Protein AF-C0L0A2-F1 (afdb_monomer)

Nearest PDB structures (foldseek):
  7vp2-assembly1_B  TM=8.878E-01  e=8.340E-06  Arabidopsis thaliana
  7vp4-assembly3_J  TM=8.904E-01  e=1.984E-05  Arabidopsis thaliana
  5zkt-assembly1_A  TM=9.423E-01  e=3.535E-05  Oryza sativa Japonica Group
  7vp4-assembly1_B  TM=8.995E-01  e=2.464E-05  Arabidopsis thaliana
  7vp5-assembly1_B  TM=8.949E-01  e=2.292E-05  Arabidopsis thaliana

Mean predicted aligned error: 14.83 Å

pLDDT: mean 79.01, std 21.19, range [39.06, 97.56]

Radius of gyration: 29.56 Å; Cα contacts (8 Å, |Δi|>4): 18; chains: 1; bounding box: 57×44×80 Å

Organism: NCBI:txid90646

Structure (mmCIF, N/CA/C/O backbone):
data_AF-C0L0A2-F1
#
_entry.id   AF-C0L0A2-F1
#
loop_
_atom_site.group_PDB
_atom_site.id
_atom_site.type_symbol
_atom_site.label_atom_id
_atom_site.label_alt_id
_atom_site.label_comp_id
_atom_site.label_asym_id
_atom_site.label_entity_id
_atom_site.label_seq_id
_atom_site.pdbx_PDB_ins_code
_atom_site.Cartn_x
_atom_site.Cartn_y
_atom_site.Cartn_z
_atom_site.occupancy
_atom_site.B_iso_or_equiv
_atom_site.auth_seq_id
_atom_site.auth_comp_id
_atom_site.auth_asym_id
_atom_site.auth_atom_id
_atom_site.pdbx_PDB_model_num
ATOM 1 N N . ILE A 1 1 ? 8.213 -11.785 10.032 1.00 92.75 1 ILE A N 1
ATOM 2 C CA . ILE A 1 1 ? 8.263 -10.779 11.112 1.00 92.75 1 ILE A CA 1
ATOM 3 C C . ILE A 1 1 ? 7.788 -11.435 12.393 1.00 92.75 1 ILE A C 1
ATOM 5 O O . ILE A 1 1 ? 6.900 -12.272 12.315 1.00 92.75 1 ILE A O 1
ATOM 9 N N . TYR A 1 2 ? 8.371 -11.097 13.535 1.00 95.69 2 TYR A N 1
ATOM 10 C CA . TYR A 1 2 ? 7.834 -11.521 14.826 1.00 95.69 2 TYR A CA 1
ATOM 11 C C . TYR A 1 2 ? 6.870 -10.443 15.312 1.00 95.69 2 TYR A C 1
ATOM 13 O O . TYR A 1 2 ? 7.228 -9.267 15.327 1.00 95.69 2 TYR A O 1
ATOM 21 N N . THR A 1 3 ? 5.640 -10.827 15.636 1.00 96.56 3 THR A N 1
ATOM 22 C CA . THR A 1 3 ? 4.656 -9.944 16.269 1.00 96.56 3 THR A CA 1
ATOM 23 C C . THR A 1 3 ? 4.290 -10.506 17.640 1.00 96.56 3 THR A C 1
ATOM 25 O O . THR A 1 3 ? 4.621 -11.651 17.952 1.00 96.56 3 THR A O 1
ATOM 28 N N . SER A 1 4 ? 3.569 -9.736 18.458 1.00 96.00 4 SER A N 1
ATOM 29 C CA . SER A 1 4 ? 2.995 -10.239 19.718 1.00 96.00 4 SER A CA 1
ATOM 30 C C . SER A 1 4 ? 2.055 -11.438 19.520 1.00 96.00 4 SER A C 1
ATOM 32 O O . SER A 1 4 ? 1.764 -12.149 20.472 1.00 96.00 4 SER A O 1
ATOM 34 N N . GLN A 1 5 ? 1.618 -11.688 18.281 1.00 95.69 5 GLN A N 1
ATOM 35 C CA . GLN A 1 5 ? 0.777 -12.813 17.868 1.00 95.69 5 GLN A CA 1
ATOM 36 C C . GLN A 1 5 ? 1.588 -13.934 17.179 1.00 95.69 5 GLN A C 1
ATOM 38 O O . GLN A 1 5 ? 1.020 -14.741 16.444 1.00 95.69 5 GLN A O 1
ATOM 43 N N . GLY A 1 6 ? 2.915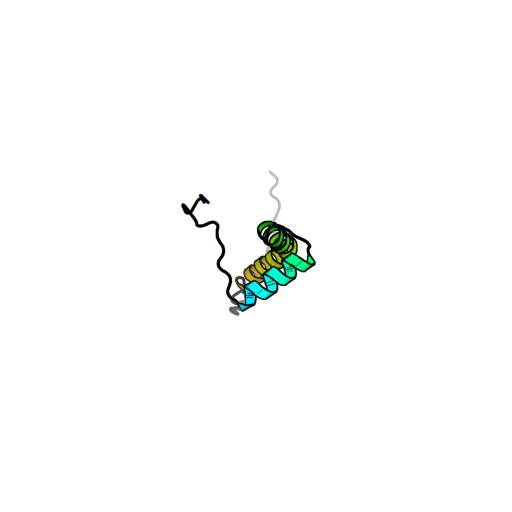 -13.958 17.353 1.00 96.69 6 GLY A N 1
ATOM 44 C CA . GLY A 1 6 ? 3.822 -14.972 16.804 1.00 96.69 6 GLY A CA 1
ATOM 45 C C . GLY A 1 6 ? 4.478 -14.611 15.458 1.00 96.69 6 GLY A C 1
ATOM 46 O O . GLY A 1 6 ? 4.383 -13.475 14.980 1.00 96.69 6 GLY A O 1
ATOM 47 N N . PRO A 1 7 ? 5.204 -15.559 14.831 1.00 97.38 7 PRO A N 1
ATOM 48 C CA . PRO A 1 7 ? 5.844 -15.350 13.534 1.00 97.38 7 PRO A CA 1
ATOM 49 C C . PRO A 1 7 ? 4.816 -15.163 12.406 1.00 97.38 7 PRO A C 1
ATOM 51 O O . PRO A 1 7 ? 3.860 -15.921 12.276 1.00 97.38 7 PRO A O 1
ATOM 54 N N . ARG A 1 8 ? 5.032 -14.168 11.544 1.00 96.94 8 ARG A N 1
ATOM 55 C CA . ARG A 1 8 ? 4.221 -13.883 10.349 1.00 96.94 8 ARG A CA 1
ATOM 56 C C . ARG A 1 8 ? 5.090 -13.795 9.099 1.00 96.94 8 ARG A C 1
ATOM 58 O O . ARG A 1 8 ? 6.219 -13.301 9.165 1.00 96.94 8 ARG A O 1
ATOM 65 N N . ASP A 1 9 ? 4.566 -14.207 7.949 1.00 95.75 9 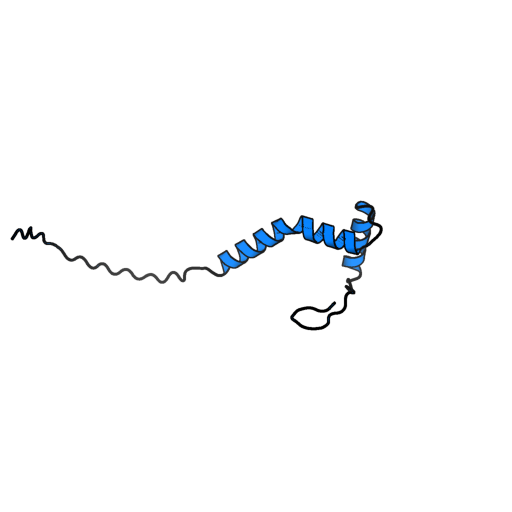ASP A N 1
ATOM 66 C CA . ASP A 1 9 ? 5.210 -13.943 6.658 1.00 95.75 9 ASP A CA 1
ATOM 67 C C . ASP A 1 9 ? 5.247 -12.427 6.387 1.00 95.75 9 ASP A C 1
ATOM 69 O O . ASP A 1 9 ? 4.368 -11.672 6.796 1.00 95.75 9 ASP A O 1
ATOM 73 N N . ARG A 1 10 ? 6.316 -11.973 5.738 1.00 94.81 10 ARG A N 1
ATOM 74 C CA . ARG A 1 10 ? 6.518 -10.577 5.336 1.00 94.81 10 ARG A CA 1
ATOM 75 C C . ARG A 1 10 ? 5.928 -10.277 3.961 1.00 94.81 10 ARG A C 1
ATOM 77 O O . ARG A 1 10 ? 5.814 -9.112 3.597 1.00 94.81 10 A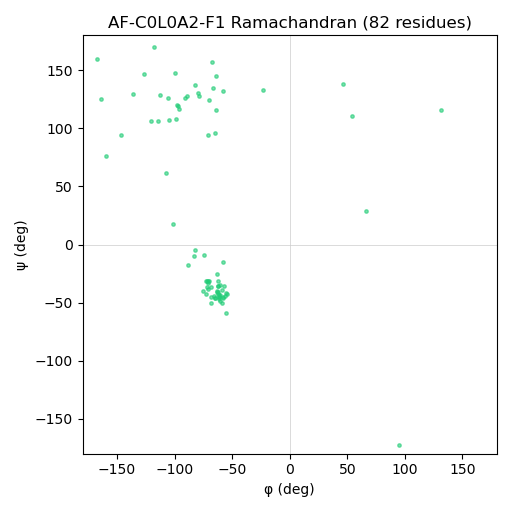RG A O 1
ATOM 84 N N . ARG A 1 11 ? 5.646 -11.308 3.165 1.00 94.25 11 ARG A N 1
ATOM 85 C CA . ARG A 1 11 ? 5.159 -11.163 1.795 1.00 94.25 11 ARG A CA 1
ATOM 86 C C . ARG A 1 11 ? 3.659 -10.917 1.803 1.00 94.25 11 ARG A C 1
ATOM 88 O O . ARG A 1 11 ? 2.909 -11.584 2.507 1.00 94.25 11 ARG A O 1
ATOM 95 N N . VAL A 1 12 ? 3.228 -9.987 0.963 1.00 94.12 12 VAL A N 1
ATOM 96 C CA . VAL A 1 12 ? 1.813 -9.731 0.704 1.00 94.12 12 VAL A CA 1
ATOM 97 C C . VAL A 1 12 ? 1.491 -10.295 -0.673 1.00 94.12 12 VAL A C 1
ATOM 99 O O . VAL A 1 12 ? 2.173 -9.982 -1.648 1.00 94.12 12 VAL A O 1
ATOM 102 N N . ARG A 1 13 ? 0.474 -11.157 -0.755 1.00 96.38 13 ARG A N 1
ATOM 103 C CA . ARG A 1 13 ? -0.035 -11.689 -2.026 1.00 96.38 13 ARG A CA 1
ATOM 104 C C . ARG A 1 13 ? -1.242 -10.853 -2.429 1.00 96.38 13 ARG A C 1
ATOM 106 O O . ARG A 1 13 ? -2.218 -10.792 -1.688 1.00 96.38 13 ARG A O 1
ATOM 113 N N . LEU A 1 14 ? -1.154 -10.199 -3.580 1.00 96.12 14 LEU A N 1
ATOM 114 C CA . LEU A 1 14 ? -2.230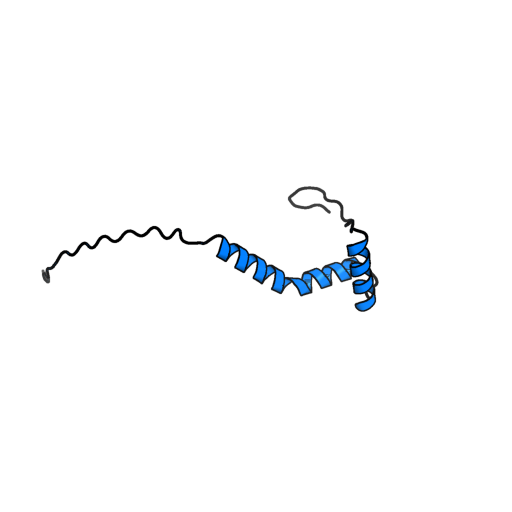 -9.378 -4.129 1.00 96.12 14 LEU A CA 1
ATOM 115 C C . LEU A 1 14 ? -2.991 -10.170 -5.193 1.00 96.12 14 LEU A C 1
ATOM 117 O O . LEU A 1 14 ? -2.404 -10.989 -5.902 1.00 96.12 14 LEU A O 1
ATOM 121 N N . SER A 1 15 ? -4.293 -9.913 -5.323 1.00 97.44 15 SER A N 1
ATOM 122 C CA . SER A 1 15 ? -5.050 -10.396 -6.478 1.00 97.44 15 SER A CA 1
ATOM 123 C C . SER A 1 15 ? -4.576 -9.684 -7.745 1.00 97.44 15 SER A C 1
ATOM 125 O O . SER A 1 15 ? -4.055 -8.571 -7.678 1.00 97.44 15 SER A O 1
ATOM 127 N N . ILE A 1 16 ? -4.789 -10.294 -8.911 1.00 96.31 16 ILE A N 1
ATOM 128 C CA . ILE A 1 16 ? -4.319 -9.742 -10.190 1.00 96.31 16 ILE A CA 1
ATOM 129 C C . ILE A 1 16 ? -4.805 -8.305 -10.440 1.00 96.31 16 ILE A C 1
ATOM 131 O O . ILE A 1 16 ? -4.030 -7.443 -10.851 1.00 96.31 16 ILE A O 1
ATOM 135 N N . GLY A 1 17 ? -6.074 -8.018 -10.133 1.00 97.56 17 GLY A N 1
ATOM 136 C CA . GLY A 1 17 ? -6.654 -6.688 -10.327 1.00 97.56 17 GLY A CA 1
ATOM 137 C C . GLY A 1 17 ? -6.075 -5.639 -9.377 1.00 97.56 17 GLY A C 1
ATOM 138 O O . GLY A 1 17 ? -5.871 -4.495 -9.776 1.00 97.56 17 GLY A O 1
ATOM 139 N N . ILE A 1 18 ? -5.775 -6.027 -8.135 1.00 96.31 18 ILE A N 1
ATOM 140 C CA . ILE A 1 18 ? -5.163 -5.129 -7.148 1.00 96.31 18 ILE A CA 1
ATOM 141 C C . ILE A 1 18 ? -3.683 -4.922 -7.468 1.00 96.31 18 ILE A C 1
ATOM 143 O O . ILE A 1 18 ? -3.203 -3.798 -7.380 1.00 96.31 18 ILE A O 1
ATOM 147 N N . ALA A 1 19 ? -2.978 -5.978 -7.881 1.00 96.31 19 ALA A N 1
ATOM 148 C CA . ALA A 1 19 ? -1.576 -5.908 -8.266 1.00 96.31 19 ALA A CA 1
ATOM 149 C C . ALA A 1 19 ? -1.357 -4.879 -9.382 1.00 96.31 19 ALA A C 1
ATOM 151 O O . ALA A 1 19 ? -0.459 -4.057 -9.255 1.00 96.31 19 ALA A O 1
ATOM 152 N N . ARG A 1 20 ? -2.219 -4.858 -10.411 1.00 96.81 20 ARG A N 1
ATOM 153 C CA . ARG A 1 20 ? -2.161 -3.851 -11.485 1.00 96.81 20 ARG A CA 1
ATOM 154 C C . ARG A 1 20 ? -2.222 -2.428 -10.928 1.00 96.81 20 ARG A C 1
ATOM 156 O O . ARG A 1 20 ? -1.255 -1.693 -11.046 1.00 96.81 20 ARG A O 1
ATOM 163 N N . LYS A 1 21 ? -3.298 -2.096 -10.205 1.00 96.62 21 LYS A N 1
ATOM 164 C CA . LYS A 1 21 ? -3.478 -0.764 -9.596 1.00 96.62 21 LYS A CA 1
ATOM 165 C C . LYS A 1 21 ? -2.327 -0.382 -8.659 1.00 96.62 21 LYS A C 1
ATOM 167 O O . LYS A 1 21 ? -1.967 0.785 -8.562 1.00 96.62 21 LYS A O 1
ATOM 172 N N . PHE A 1 22 ? -1.778 -1.361 -7.941 1.00 96.38 22 PHE A N 1
ATOM 173 C CA . PHE A 1 22 ? -0.663 -1.154 -7.027 1.00 96.38 22 PHE A CA 1
ATOM 174 C C . PHE A 1 22 ? 0.639 -0.812 -7.763 1.00 96.38 22 PHE A C 1
ATOM 176 O O . PHE A 1 22 ? 1.335 0.113 -7.349 1.00 96.38 22 PHE A O 1
ATOM 183 N N . PHE A 1 23 ? 0.967 -1.531 -8.840 1.00 95.56 23 PHE A N 1
ATOM 184 C CA . PHE A 1 23 ? 2.170 -1.256 -9.627 1.00 95.56 23 PHE A CA 1
ATOM 185 C C . PHE A 1 23 ? 2.041 0.029 -10.447 1.00 95.56 23 PHE A C 1
ATOM 187 O O . PHE A 1 23 ? 3.001 0.792 -10.482 1.00 95.56 23 PHE A O 1
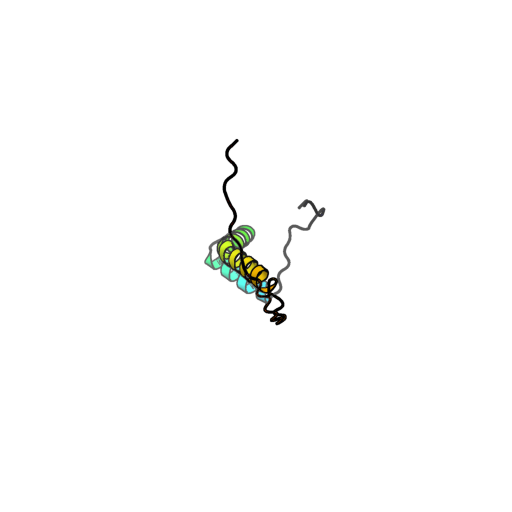ATOM 194 N N . ASP A 1 24 ? 0.853 0.332 -10.979 1.00 96.56 24 ASP A N 1
ATOM 195 C CA . ASP A 1 24 ? 0.583 1.619 -11.632 1.00 96.56 24 ASP A CA 1
ATOM 196 C C . ASP A 1 24 ? 0.844 2.777 -10.649 1.00 96.56 24 ASP A C 1
ATOM 198 O O . ASP A 1 24 ? 1.546 3.737 -10.958 1.00 96.56 24 ASP A O 1
ATOM 202 N N . LEU A 1 25 ? 0.355 2.656 -9.407 1.00 95.69 25 LEU A N 1
ATOM 203 C CA . LEU A 1 25 ? 0.623 3.638 -8.354 1.00 95.69 25 LEU A CA 1
ATOM 204 C C . LEU A 1 25 ? 2.118 3.726 -8.006 1.00 95.69 25 LEU A C 1
ATOM 206 O O . LEU A 1 25 ? 2.626 4.819 -7.759 1.00 95.69 25 LEU A O 1
ATOM 210 N N . GLN A 1 26 ? 2.826 2.595 -7.958 1.00 96.19 26 GLN A N 1
ATOM 211 C CA . GLN A 1 26 ? 4.267 2.577 -7.702 1.00 96.19 26 GLN A CA 1
ATOM 212 C C . GLN A 1 26 ? 5.039 3.353 -8.781 1.00 96.19 26 GLN A C 1
ATOM 214 O O . GLN A 1 26 ? 5.927 4.135 -8.435 1.00 96.19 26 GLN A O 1
ATOM 219 N N . GLU A 1 27 ? 4.685 3.160 -10.053 1.00 96.69 27 GLU A N 1
ATOM 220 C CA . GLU A 1 27 ? 5.275 3.867 -11.191 1.00 96.69 27 GLU A CA 1
ATOM 221 C C . GLU A 1 27 ? 4.962 5.367 -11.138 1.00 96.69 27 GLU A C 1
ATOM 223 O O . GLU A 1 27 ? 5.872 6.188 -11.231 1.00 96.69 27 GLU A O 1
ATOM 228 N N . MET A 1 28 ? 3.707 5.735 -10.863 1.00 96.38 28 MET A N 1
ATOM 229 C CA . MET A 1 28 ? 3.291 7.136 -10.720 1.00 96.38 28 MET A CA 1
ATOM 230 C C . MET A 1 28 ? 4.022 7.875 -9.592 1.00 96.38 28 MET A C 1
ATOM 232 O O . MET A 1 28 ? 4.291 9.070 -9.704 1.00 96.38 28 MET A O 1
ATOM 236 N N . LEU A 1 29 ? 4.329 7.185 -8.492 1.00 94.81 29 LEU A N 1
ATOM 237 C CA . LEU A 1 29 ? 5.080 7.754 -7.370 1.00 94.81 29 LEU A CA 1
ATOM 238 C C . LEU A 1 29 ? 6.601 7.723 -7.593 1.00 94.81 29 LEU A C 1
ATOM 240 O O . LEU A 1 29 ? 7.338 8.312 -6.802 1.00 94.81 29 LEU A O 1
ATOM 244 N N . GLY A 1 30 ? 7.080 7.036 -8.635 1.00 95.69 30 GLY A N 1
ATOM 245 C CA . GLY A 1 30 ? 8.505 6.881 -8.923 1.00 95.69 30 GLY A CA 1
ATOM 246 C C . GLY A 1 30 ? 9.255 6.066 -7.865 1.00 95.69 30 GLY A C 1
ATOM 247 O O . GLY A 1 30 ? 10.438 6.304 -7.612 1.00 95.69 30 GLY A O 1
ATOM 248 N N . PHE A 1 31 ? 8.579 5.135 -7.185 1.00 96.00 31 PHE A N 1
ATOM 249 C CA . PHE A 1 31 ? 9.207 4.336 -6.136 1.00 96.00 31 PHE A CA 1
ATOM 250 C C . PHE A 1 31 ? 9.843 3.060 -6.680 1.00 96.00 31 PHE A C 1
ATOM 252 O O . PHE A 1 31 ? 9.194 2.208 -7.275 1.00 96.00 31 PHE A O 1
ATOM 259 N N . ASP A 1 32 ? 11.115 2.873 -6.343 1.00 92.75 32 ASP A N 1
ATOM 260 C CA . ASP A 1 32 ? 11.871 1.662 -6.678 1.00 92.75 32 ASP A CA 1
ATOM 261 C C . ASP A 1 32 ? 11.431 0.433 -5.855 1.00 92.75 32 ASP A C 1
ATOM 263 O O . ASP A 1 32 ? 11.433 -0.701 -6.326 1.00 92.75 32 ASP A O 1
ATOM 267 N N . LYS A 1 33 ? 10.987 0.649 -4.607 1.00 94.88 33 LYS A N 1
ATOM 268 C CA . LYS A 1 33 ? 10.597 -0.436 -3.692 1.00 94.88 33 LYS A CA 1
ATOM 269 C C . LYS A 1 33 ? 9.094 -0.423 -3.408 1.00 94.88 33 LYS A C 1
ATOM 271 O O . LYS A 1 33 ? 8.607 0.582 -2.885 1.00 94.88 33 LYS A O 1
ATOM 276 N N . PRO A 1 34 ? 8.381 -1.555 -3.566 1.00 92.69 34 PRO A N 1
ATOM 277 C CA . PRO A 1 34 ? 6.944 -1.638 -3.287 1.00 92.69 34 PRO A CA 1
ATOM 278 C C . PRO A 1 34 ? 6.609 -1.375 -1.810 1.00 92.69 34 PRO A C 1
ATOM 280 O O . PRO A 1 34 ? 5.524 -0.898 -1.482 1.00 92.69 34 PRO A O 1
ATOM 283 N N . SER A 1 35 ? 7.554 -1.615 -0.893 1.00 94.50 35 SER A N 1
ATOM 284 C CA . SER A 1 35 ? 7.383 -1.269 0.522 1.00 94.50 35 SER A CA 1
ATOM 285 C C . SER A 1 35 ? 7.204 0.236 0.751 1.00 94.50 35 SER A C 1
ATOM 287 O O . SER A 1 35 ? 6.480 0.612 1.667 1.00 94.50 35 SER A O 1
ATOM 289 N N . LYS A 1 36 ? 7.812 1.096 -0.081 1.00 95.62 36 LYS A N 1
ATOM 290 C CA . LYS A 1 36 ? 7.625 2.555 -0.009 1.00 95.62 36 LYS A CA 1
ATOM 291 C C . LYS A 1 36 ? 6.233 2.964 -0.483 1.00 95.62 36 LYS A C 1
ATOM 293 O O . LYS A 1 36 ? 5.611 3.819 0.136 1.00 95.62 36 LYS A O 1
ATOM 298 N N . THR A 1 37 ? 5.717 2.312 -1.526 1.00 95.94 37 THR A N 1
ATOM 299 C CA . THR A 1 37 ? 4.337 2.510 -1.997 1.00 95.94 37 THR A CA 1
ATOM 300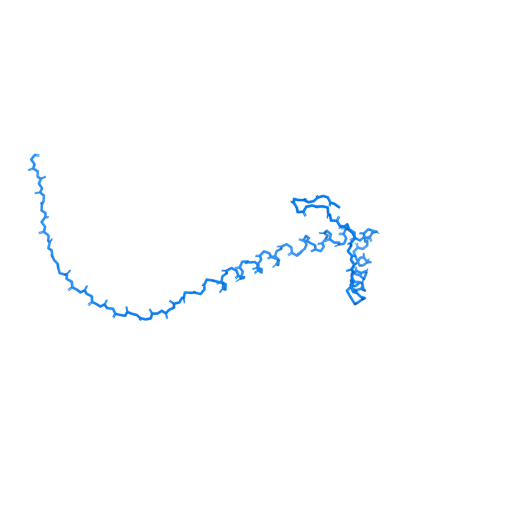 C C . THR A 1 37 ? 3.331 2.139 -0.911 1.00 95.94 37 THR A C 1
ATOM 302 O O . THR A 1 37 ? 2.394 2.893 -0.660 1.00 95.94 37 THR A O 1
ATOM 305 N N . LEU A 1 38 ? 3.547 1.014 -0.217 1.00 95.25 38 LEU A N 1
ATOM 306 C CA . LEU A 1 38 ? 2.722 0.613 0.927 1.00 95.25 38 LEU A CA 1
ATOM 307 C C . LEU A 1 38 ? 2.784 1.626 2.076 1.00 95.25 38 LEU A C 1
ATOM 309 O O . LEU A 1 38 ? 1.741 1.985 2.616 1.00 95.25 38 LEU A O 1
ATOM 313 N N . ASP A 1 39 ? 3.974 2.109 2.436 1.00 94.94 39 ASP A N 1
ATOM 314 C CA . ASP A 1 39 ? 4.133 3.111 3.498 1.00 94.94 39 ASP A CA 1
ATOM 315 C C . ASP A 1 39 ? 3.451 4.445 3.148 1.00 94.94 39 ASP A C 1
ATOM 317 O O . ASP A 1 39 ? 2.746 5.041 3.968 1.00 94.94 39 ASP A O 1
ATOM 321 N N . TRP A 1 40 ? 3.574 4.878 1.890 1.00 95.81 40 TRP A N 1
ATOM 322 C CA . TRP A 1 40 ? 2.869 6.048 1.375 1.00 95.81 40 TRP A CA 1
ATOM 323 C C . TRP A 1 40 ? 1.353 5.867 1.440 1.00 95.81 40 TRP A C 1
ATOM 325 O O . TRP A 1 40 ? 0.660 6.750 1.949 1.00 95.81 40 TRP A O 1
ATOM 335 N N . LEU A 1 41 ? 0.842 4.714 0.991 1.00 95.38 41 LEU A N 1
ATOM 336 C CA . LEU A 1 41 ? -0.585 4.402 1.012 1.00 95.38 41 LEU A CA 1
ATOM 337 C C . LEU A 1 41 ? -1.121 4.451 2.444 1.00 95.38 41 LEU A C 1
ATOM 339 O O . LEU A 1 41 ? -2.087 5.163 2.711 1.00 95.38 41 LEU A O 1
ATOM 343 N N . LEU A 1 42 ? -0.440 3.769 3.371 1.00 93.62 42 LEU A N 1
ATOM 344 C CA . LEU A 1 42 ? -0.802 3.742 4.786 1.00 93.62 42 LEU A CA 1
ATOM 345 C C . LEU A 1 42 ? -0.731 5.123 5.426 1.00 93.62 42 LEU A C 1
ATOM 347 O O . LEU A 1 42 ? -1.546 5.422 6.289 1.00 93.62 42 LEU A O 1
ATOM 351 N N . THR A 1 43 ? 0.223 5.966 5.023 1.00 94.31 43 THR A N 1
ATOM 352 C CA . THR A 1 43 ? 0.369 7.329 5.544 1.00 94.31 43 THR A CA 1
ATOM 353 C C . THR A 1 43 ? -0.719 8.263 5.030 1.00 94.31 4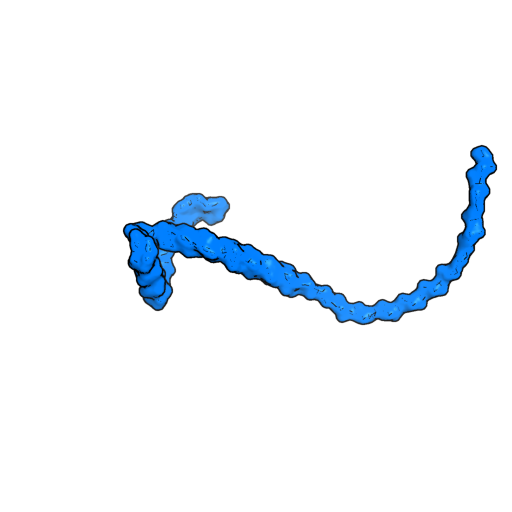3 THR A C 1
ATOM 355 O O . THR A 1 43 ? -1.283 9.020 5.821 1.00 94.31 43 THR A O 1
ATOM 358 N N . LYS A 1 44 ? -1.061 8.188 3.741 1.00 92.25 44 LYS A N 1
ATOM 359 C CA . LYS A 1 44 ? -2.134 8.991 3.142 1.00 92.25 44 LYS A CA 1
ATOM 360 C C . LYS A 1 44 ? -3.518 8.562 3.620 1.00 92.25 44 LYS A C 1
ATOM 362 O O . LYS A 1 44 ? -4.383 9.415 3.777 1.00 92.25 44 LYS A O 1
ATOM 367 N N . SER A 1 45 ? -3.717 7.279 3.925 1.00 93.62 45 SER A N 1
ATOM 368 C CA . SER A 1 45 ? -4.995 6.768 4.425 1.00 93.62 45 SER A CA 1
ATOM 369 C C . SER A 1 45 ? -5.206 6.957 5.933 1.00 93.62 45 SER A C 1
ATOM 371 O O . SER A 1 45 ? -6.288 6.640 6.418 1.00 93.62 45 SER A O 1
ATOM 373 N N . LYS A 1 46 ? -4.223 7.458 6.707 1.00 92.06 46 LYS A N 1
ATOM 374 C CA . LYS A 1 46 ? -4.343 7.582 8.181 1.00 92.06 46 LYS A CA 1
ATOM 375 C C . LYS A 1 46 ? -5.568 8.383 8.613 1.00 92.06 46 LYS A C 1
ATOM 377 O O . LYS A 1 46 ? -6.206 8.012 9.593 1.00 92.06 46 LYS A O 1
ATOM 382 N N . THR A 1 47 ? -5.874 9.481 7.926 1.00 87.06 47 THR A N 1
ATOM 383 C CA . THR A 1 47 ? -7.025 10.341 8.243 1.00 87.06 47 THR A CA 1
ATOM 384 C C . THR A 1 47 ? -8.339 9.624 7.955 1.00 87.06 47 THR A C 1
ATOM 386 O O . THR A 1 47 ? -9.149 9.478 8.863 1.00 87.06 47 THR A O 1
ATOM 389 N N . ALA A 1 48 ? -8.480 9.056 6.755 1.00 89.19 48 ALA A N 1
ATOM 390 C CA . ALA A 1 48 ? -9.660 8.290 6.355 1.00 89.19 48 ALA A CA 1
ATOM 391 C C . ALA A 1 48 ? -9.923 7.084 7.278 1.00 89.19 48 ALA A C 1
ATOM 393 O O . ALA A 1 48 ? -11.064 6.814 7.641 1.00 89.19 48 ALA A O 1
ATOM 394 N N . ILE A 1 49 ? -8.870 6.379 7.712 1.00 90.38 49 ILE A N 1
ATOM 395 C CA . ILE A 1 49 ? -8.997 5.265 8.665 1.00 90.38 49 ILE A CA 1
ATOM 396 C C . ILE A 1 49 ? -9.482 5.767 10.032 1.00 90.38 49 ILE A C 1
ATOM 398 O O . ILE A 1 49 ? -10.358 5.146 10.629 1.00 90.38 49 ILE A O 1
ATOM 402 N N . LYS A 1 50 ? -8.933 6.881 10.539 1.00 89.44 50 LYS A N 1
ATOM 403 C CA . LYS A 1 50 ? -9.356 7.461 11.826 1.00 89.44 50 LYS A CA 1
ATOM 404 C C . LYS A 1 50 ? -10.826 7.875 11.803 1.00 89.44 50 LYS A C 1
ATOM 406 O O . LYS A 1 50 ? -11.548 7.565 12.746 1.00 89.44 50 LYS A O 1
ATOM 411 N N . GLU A 1 51 ? -11.254 8.538 10.734 1.00 87.38 51 GLU A N 1
ATOM 412 C CA . GLU A 1 51 ? -12.651 8.937 10.538 1.00 87.38 51 GLU A CA 1
ATOM 413 C C . GLU A 1 51 ? -13.572 7.716 10.491 1.00 87.38 51 GLU A C 1
ATOM 415 O O . GLU A 1 51 ? -14.538 7.652 11.247 1.00 87.38 51 GLU A O 1
ATOM 420 N N . LEU A 1 52 ? -13.220 6.697 9.702 1.00 87.00 52 LEU A N 1
ATOM 421 C CA . LEU A 1 52 ? -14.001 5.464 9.600 1.00 87.00 52 LEU A CA 1
ATOM 422 C C . LEU A 1 52 ? -14.173 4.761 10.956 1.00 87.00 52 LEU A C 1
ATOM 424 O O . LEU A 1 52 ? -15.280 4.348 11.305 1.00 87.00 52 LEU A O 1
ATOM 428 N N . VAL A 1 53 ? -13.096 4.639 11.740 1.00 87.38 53 VAL A N 1
ATOM 429 C CA . VAL A 1 53 ? -13.150 4.030 13.079 1.00 87.38 53 VAL A CA 1
ATOM 430 C C . VAL A 1 53 ? -14.067 4.834 14.002 1.00 87.38 53 VAL A C 1
ATOM 432 O O . VAL A 1 53 ? -14.889 4.246 14.707 1.00 87.38 53 VAL A O 1
ATOM 435 N N . GLN A 1 54 ? -13.987 6.165 13.970 1.00 79.25 54 GLN A N 1
ATOM 436 C CA . GLN A 1 54 ? -14.828 7.022 14.802 1.00 79.25 54 GLN A CA 1
ATOM 437 C C . GLN A 1 54 ? -16.312 6.903 14.432 1.00 79.25 54 GLN A C 1
ATOM 439 O O . GLN A 1 54 ? -17.145 6.708 15.315 1.00 79.25 54 GLN A O 1
ATOM 444 N N . THR A 1 55 ? -16.645 6.936 13.139 1.00 74.69 55 THR A N 1
ATOM 445 C CA . THR A 1 55 ? -18.021 6.743 12.661 1.00 74.69 55 THR A CA 1
ATOM 446 C C . THR A 1 55 ? -18.553 5.357 13.024 1.00 74.69 55 THR A C 1
ATOM 448 O O . THR A 1 55 ? -19.684 5.242 13.489 1.00 74.69 55 THR A O 1
ATOM 451 N N . SER A 1 56 ? -17.735 4.304 12.901 1.00 71.62 56 SER A N 1
ATOM 452 C CA . SER A 1 56 ? -18.144 2.945 13.288 1.00 71.62 56 SER A CA 1
ATOM 453 C C . SER A 1 56 ? -18.460 2.820 14.785 1.00 71.62 56 SER A C 1
ATOM 455 O O . SER A 1 56 ? -19.418 2.146 15.156 1.00 71.62 56 SER A O 1
ATOM 457 N N . LYS A 1 57 ? -17.723 3.540 15.643 1.00 64.06 57 LYS A N 1
ATOM 458 C CA . LYS A 1 57 ? -17.957 3.584 17.093 1.00 64.06 57 LYS A CA 1
ATOM 459 C C . LYS A 1 57 ? -19.208 4.386 17.466 1.00 64.06 57 LYS A C 1
ATOM 461 O O . LYS A 1 57 ? -19.870 4.069 18.450 1.00 64.06 57 LYS A O 1
ATOM 466 N N . SER A 1 58 ? -19.551 5.408 16.683 1.00 59.62 58 SER A N 1
ATOM 467 C CA . SER A 1 58 ? -20.807 6.148 16.843 1.00 59.62 58 SER A CA 1
ATOM 468 C C . SER A 1 58 ? -22.029 5.322 16.431 1.00 59.62 58 SER A C 1
ATOM 470 O O . SER A 1 58 ? -23.067 5.440 17.070 1.00 59.62 58 SER A O 1
ATOM 472 N N . ILE A 1 59 ? -21.911 4.444 15.429 1.00 58.34 59 ILE A N 1
ATOM 473 C CA . ILE A 1 59 ? -23.015 3.571 14.988 1.00 58.34 59 ILE A CA 1
ATOM 474 C C . ILE A 1 59 ? -23.318 2.469 16.020 1.00 58.34 59 ILE A C 1
ATOM 476 O O . ILE A 1 59 ? -24.477 2.098 16.190 1.00 58.34 59 ILE A O 1
ATOM 480 N N . SER A 1 60 ? -22.314 1.985 16.763 1.00 57.16 60 SER A N 1
ATOM 481 C CA . SER A 1 60 ? -22.524 1.008 17.846 1.00 57.16 60 SER A CA 1
ATOM 482 C C . SER A 1 60 ? -23.154 1.591 19.119 1.00 57.16 60 SER A C 1
ATOM 484 O O . SER A 1 60 ? -23.542 0.826 19.995 1.00 57.16 60 SER A O 1
ATOM 486 N N . ASN A 1 61 ? -23.281 2.919 19.224 1.00 48.78 61 ASN A N 1
ATOM 487 C CA . ASN A 1 61 ? -23.975 3.601 20.318 1.00 48.78 61 ASN A CA 1
ATOM 488 C C . ASN A 1 61 ? -25.313 4.170 19.815 1.00 48.78 61 ASN A C 1
ATOM 490 O O . ASN A 1 61 ? -25.517 5.382 19.831 1.00 48.78 61 ASN A O 1
ATOM 494 N N . SER A 1 62 ? -26.228 3.317 19.346 1.00 44.44 62 SER A N 1
ATOM 495 C CA . SER A 1 62 ? -27.635 3.732 19.282 1.00 44.44 62 SER A CA 1
ATOM 496 C C . SER A 1 62 ? -28.248 3.618 20.681 1.00 44.44 62 SER A C 1
ATOM 498 O O . SER A 1 62 ? -28.128 2.555 21.291 1.00 44.44 62 SER A O 1
ATOM 500 N N . PRO A 1 63 ? -28.886 4.679 21.209 1.00 46.50 63 PRO A N 1
ATOM 501 C CA . PRO A 1 63 ? -29.704 4.575 22.402 1.00 46.50 63 PRO A CA 1
ATOM 502 C C . PRO A 1 63 ? -30.962 3.788 22.031 1.00 46.50 63 PRO A C 1
ATOM 504 O O . PRO A 1 63 ? -31.681 4.135 21.093 1.00 46.50 63 PRO A O 1
ATOM 507 N N . GLU A 1 64 ? -31.213 2.706 22.753 1.00 43.53 64 GLU A N 1
ATOM 508 C CA . GLU A 1 64 ? -32.503 2.034 22.757 1.00 43.53 64 GLU A CA 1
ATOM 509 C C . GLU A 1 64 ? -33.520 3.019 23.364 1.00 43.53 64 GLU A C 1
ATOM 511 O O . GLU A 1 64 ? -33.596 3.203 24.577 1.00 43.53 64 GLU A O 1
ATOM 516 N N . ASN A 1 65 ? -34.230 3.753 22.502 1.00 42.34 65 ASN A N 1
ATOM 517 C CA . ASN A 1 65 ? -35.361 4.591 22.889 1.00 42.34 65 ASN A CA 1
ATOM 518 C C . ASN A 1 65 ? -36.530 3.673 23.273 1.00 42.34 65 ASN A C 1
ATOM 520 O O . ASN A 1 65 ? -37.292 3.242 22.410 1.00 42.34 65 ASN A O 1
ATOM 524 N N . GLY A 1 66 ? -36.655 3.373 24.565 1.00 39.06 66 GLY A N 1
ATOM 525 C CA . GLY A 1 66 ? -37.886 2.885 25.180 1.00 39.06 66 GLY A CA 1
ATOM 526 C C . GLY A 1 66 ? -38.609 4.048 25.852 1.00 39.06 66 GLY A C 1
ATOM 527 O O . GLY A 1 66 ? -38.142 4.566 26.865 1.00 39.06 66 GLY A O 1
ATOM 528 N N . GLU A 1 67 ? -39.724 4.478 25.265 1.00 46.72 67 GLU A N 1
ATOM 529 C CA . GLU A 1 67 ? -40.649 5.449 25.845 1.00 46.72 67 GLU A CA 1
ATOM 530 C C . GLU A 1 67 ? -41.178 4.954 27.200 1.00 46.72 67 GLU A C 1
ATOM 532 O O . GLU A 1 67 ? -41.639 3.822 27.337 1.00 46.72 67 GLU A O 1
ATOM 537 N N . GLY A 1 68 ? -41.134 5.828 28.201 1.00 44.31 68 GLY A N 1
ATOM 538 C CA . GLY A 1 68 ? -41.662 5.576 29.535 1.00 44.31 68 GLY A CA 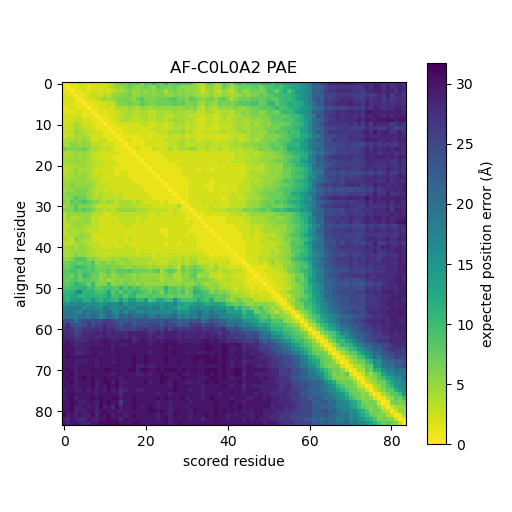1
ATOM 539 C C . GLY A 1 68 ? -41.895 6.896 30.247 1.00 44.31 68 GLY A C 1
ATOM 540 O O . GLY A 1 68 ? -41.094 7.323 31.073 1.00 44.31 68 GLY A O 1
ATOM 541 N N . SER A 1 69 ? -42.973 7.578 29.873 1.00 48.78 69 SER A N 1
ATOM 542 C CA . SER A 1 69 ? -43.534 8.678 30.646 1.00 48.78 69 SER A CA 1
ATOM 543 C C . SER A 1 69 ? -44.023 8.151 31.996 1.00 48.78 69 SER A C 1
ATOM 545 O O . SER A 1 69 ? -44.995 7.398 32.029 1.00 48.78 69 SER A O 1
ATOM 547 N N . ASP A 1 70 ? -43.419 8.593 33.097 1.00 40.50 70 ASP A N 1
ATOM 548 C CA . ASP A 1 70 ? -44.162 8.722 34.346 1.00 40.50 70 ASP A CA 1
ATOM 549 C C . ASP A 1 70 ? -43.817 10.040 35.038 1.00 40.50 70 ASP A C 1
ATOM 551 O O . ASP A 1 70 ? -42.662 10.451 35.170 1.00 40.50 70 ASP A O 1
ATOM 555 N N . ILE A 1 71 ? -44.882 10.736 35.397 1.00 52.78 71 ILE A N 1
ATOM 556 C CA . ILE A 1 71 ? -44.921 12.094 35.901 1.00 52.78 71 ILE A CA 1
ATOM 557 C C . ILE A 1 71 ? -45.176 11.929 37.395 1.00 52.78 71 ILE A C 1
ATOM 559 O O . ILE A 1 71 ? -46.291 11.597 37.783 1.00 52.78 71 ILE A O 1
ATOM 563 N N . SER A 1 72 ? -44.183 12.169 38.253 1.00 43.84 72 SER A N 1
ATOM 564 C CA . SER A 1 72 ? -44.432 12.212 39.699 1.00 43.84 72 SER A CA 1
ATOM 565 C C . SER A 1 72 ? -44.046 13.565 40.280 1.00 43.84 72 SER A C 1
ATOM 567 O O . SER A 1 72 ? -42.880 13.932 40.400 1.00 43.84 72 SER A O 1
ATOM 569 N N . MET A 1 73 ? -45.090 14.327 40.594 1.00 48.03 73 MET A N 1
ATOM 570 C CA . MET A 1 73 ? -45.075 15.637 41.225 1.00 48.03 73 MET A CA 1
ATOM 571 C C . MET A 1 73 ? -45.295 15.481 42.734 1.00 48.03 73 MET A C 1
ATOM 573 O O . MET A 1 73 ? -46.386 15.081 43.127 1.00 48.03 73 MET A O 1
ATOM 577 N N . GLN A 1 74 ? -44.326 15.861 43.577 1.00 45.69 74 GLN A N 1
ATOM 578 C CA . GLN A 1 74 ? -44.515 16.142 45.019 1.00 45.69 74 GLN A CA 1
ATOM 579 C C . GLN A 1 74 ? -43.529 17.264 45.419 1.00 45.69 74 GLN A C 1
ATOM 581 O O . GLN A 1 74 ? -42.322 17.070 45.374 1.00 45.69 74 GLN A O 1
ATOM 586 N N . ARG A 1 75 ? -43.948 18.538 45.403 1.00 46.56 75 ARG A N 1
ATOM 587 C CA . ARG A 1 75 ? -44.459 19.354 46.533 1.00 46.56 75 ARG A CA 1
ATOM 588 C C . ARG A 1 75 ? -43.531 19.430 47.766 1.00 46.56 75 ARG A C 1
ATOM 590 O O . ARG A 1 75 ? -43.387 18.431 48.448 1.00 46.56 75 ARG A O 1
ATOM 597 N N . THR A 1 76 ? -42.978 20.645 47.962 1.00 49.75 76 THR A N 1
ATOM 598 C CA . THR A 1 76 ? -42.747 21.465 49.193 1.00 49.75 76 THR A CA 1
ATOM 599 C C . THR A 1 76 ? -42.150 20.775 50.445 1.00 49.75 76 THR A C 1
ATOM 601 O O . THR A 1 76 ? -42.461 19.641 50.751 1.00 49.75 76 THR A O 1
ATOM 604 N N . ASP A 1 77 ? -41.209 21.347 51.212 1.00 52.47 77 ASP A N 1
ATOM 605 C CA . ASP A 1 77 ? -41.283 22.616 51.949 1.00 52.47 77 ASP A CA 1
ATOM 606 C C . ASP A 1 77 ? -39.909 23.104 52.471 1.00 52.47 77 ASP A C 1
ATOM 608 O O . ASP A 1 77 ? -38.959 22.344 52.660 1.00 52.47 77 ASP A O 1
ATOM 612 N N . LEU A 1 78 ? -39.844 24.409 52.750 1.00 61.19 78 LEU A N 1
ATOM 613 C CA . LEU A 1 78 ? -38.738 25.142 53.372 1.00 61.19 78 LEU A CA 1
ATOM 614 C C . LEU A 1 78 ? -38.721 24.976 54.908 1.00 61.19 78 LEU A C 1
ATOM 616 O O . LEU A 1 78 ? -39.698 25.307 55.579 1.00 61.19 78 LEU A O 1
ATOM 620 N N . LYS A 1 79 ? -37.569 24.624 55.492 1.00 50.28 79 LYS A N 1
ATOM 621 C CA . LYS A 1 79 ? -37.172 24.939 56.884 1.00 50.28 79 LYS A CA 1
ATOM 622 C C . LYS A 1 79 ? -35.656 24.707 56.964 1.00 50.28 79 LYS A C 1
ATOM 624 O O . LYS A 1 79 ? -35.194 23.660 56.549 1.00 50.28 79 LYS A O 1
ATOM 629 N N . GLY A 1 80 ? -34.776 25.605 57.382 1.00 50.31 80 GLY A N 1
ATOM 630 C CA . GLY A 1 80 ? -34.870 26.702 58.331 1.00 50.31 80 GLY A CA 1
ATOM 631 C C . GLY A 1 80 ? -33.652 26.550 59.251 1.00 50.31 80 GLY A C 1
ATOM 632 O O . GLY A 1 80 ? -33.513 25.525 59.903 1.00 50.31 80 GLY A O 1
ATOM 633 N N . LYS A 1 81 ? -32.753 27.541 59.208 1.00 51.16 81 LYS A N 1
ATOM 634 C CA . LYS A 1 81 ? -31.541 27.744 60.026 1.00 51.16 81 LYS A CA 1
ATOM 635 C C . LYS A 1 81 ? -31.547 27.045 61.399 1.00 51.16 81 LYS A C 1
ATOM 637 O O . LYS A 1 81 ? -32.458 27.278 62.186 1.00 51.16 81 LYS A O 1
ATOM 642 N N . SER A 1 82 ? -30.451 26.360 61.729 1.00 59.97 82 SER A N 1
ATOM 643 C CA . SER A 1 82 ? -30.049 26.120 63.119 1.00 59.97 82 SER A CA 1
ATOM 644 C C . SER A 1 82 ? -28.733 26.847 63.373 1.00 59.97 82 SER A C 1
ATOM 646 O O . SER A 1 82 ? -27.689 26.460 62.854 1.00 59.97 82 SER A O 1
ATOM 648 N N . VAL A 1 83 ? -28.825 27.943 64.121 1.00 53.38 83 VAL A N 1
ATOM 649 C CA . VAL A 1 83 ? -27.714 28.531 64.869 1.00 53.38 83 VAL A CA 1
ATOM 650 C C . VAL A 1 83 ? -27.880 28.019 66.291 1.00 53.38 83 VAL A C 1
ATOM 652 O O . VAL A 1 83 ? -28.917 28.281 66.899 1.00 53.38 83 VAL A O 1
ATOM 655 N N . VAL A 1 84 ? -26.878 27.299 66.780 1.00 53.59 84 VAL A N 1
ATOM 656 C CA . VAL A 1 84 ? -26.488 27.204 68.193 1.00 53.59 84 VAL A CA 1
ATOM 657 C C . VAL A 1 84 ? -25.007 26.879 68.230 1.00 53.59 84 VAL A C 1
ATOM 659 O O . VAL A 1 84 ? -24.596 26.005 67.434 1.00 53.59 84 VAL A O 1
#

Sequence (84 aa):
IYTSQGPRDRRVRLSIGIARKFFDLQEMLGFDKPSKTLDWLLTKSKTAIKELVQTSKSISNSPENGEGSDISMQRTDLKGKSVV

Secondary structure (DSSP, 8-state):
-EETTEE-----PPPHHHHHHHHHHHHHTT-SSHHHHHHHHHHHTHHHHHHHHHHHHHHT------------------------

Foldseek 3Di:
DQDPVGDDDPDDDDDPVVVVVLVVQCVVVVHPDSVVSVVVVCVVCVVVVVVVVVVVVVVVPDPPDDDDDDDDDDDDDDDDDDDD

Solvent-accessible surface area (backbone atoms only — not comparable to full-atom values): 5696 Å² total; per-residue (Å²): 79,82,50,103,89,45,82,44,83,83,78,81,86,67,56,75,74,54,42,50,58,52,50,54,50,25,60,75,71,69,50,92,46,72,68,56,46,52,51,50,51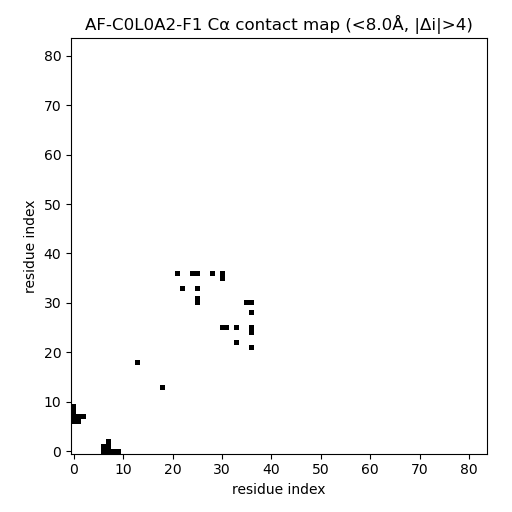,56,60,70,41,46,61,62,52,52,51,52,54,51,54,54,58,55,64,75,61,67,80,85,84,74,90,76,93,78,88,84,89,81,81,88,85,92,82,79,89,85,88,130

InterPro domains:
  IPR005333 Transcription factor, TCP [PTHR31072] (2-59)
  IPR017887 Transcription factor TCP subgroup [PF03634] (1-71)
  IPR017887 Transcription factor TCP subgroup [PS51369] (1-52)